Protein AF-A0A0C1REK9-F1 (afdb_monomer)

Radius of gyration: 15.08 Å; Cα contacts (8 Å, |Δi|>4): 57; chains: 1; bounding box: 39×24×37 Å

Organism: NCBI:txid1479485

Nearest PDB structures (foldseek):
  5jy7-assembly2_P  TM=4.029E-01  e=9.003E+00  Mycolicibacterium smegmatis MC2 155

Structure (mmCIF, N/CA/C/O backbone):
data_AF-A0A0C1REK9-F1
#
_entry.id   AF-A0A0C1REK9-F1
#
loop_
_atom_site.group_PDB
_atom_site.id
_atom_site.type_symbol
_atom_site.label_atom_id
_atom_site.label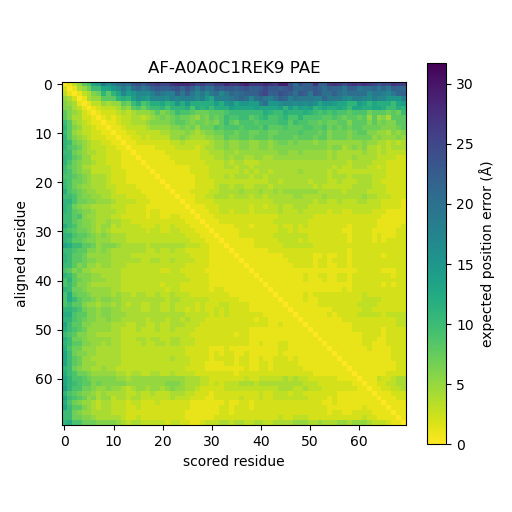_alt_id
_atom_site.label_comp_id
_atom_site.label_asym_id
_atom_site.label_entity_id
_atom_site.label_seq_id
_atom_site.pdbx_PDB_ins_code
_atom_site.Cartn_x
_atom_site.Cartn_y
_atom_site.Cartn_z
_atom_site.occupancy
_atom_site.B_iso_or_equiv
_atom_site.auth_seq_id
_atom_site.auth_comp_id
_atom_site.auth_asym_id
_atom_site.auth_atom_id
_atom_site.pdbx_PDB_model_num
ATOM 1 N N . MET A 1 1 ? 24.055 9.172 14.210 1.00 61.75 1 MET A N 1
ATOM 2 C CA . MET A 1 1 ? 22.654 8.916 13.822 1.00 61.75 1 MET A CA 1
ATOM 3 C C . MET A 1 1 ? 22.079 8.029 14.910 1.00 61.75 1 MET A C 1
ATOM 5 O O . MET A 1 1 ? 22.663 6.984 15.145 1.00 61.75 1 MET A O 1
ATOM 9 N N . ALA A 1 2 ? 21.099 8.502 15.682 1.00 57.75 2 ALA A N 1
ATOM 10 C CA . ALA A 1 2 ? 20.511 7.696 16.753 1.00 57.75 2 ALA A CA 1
ATOM 11 C C . ALA A 1 2 ? 19.465 6.757 16.144 1.00 57.75 2 ALA A C 1
ATOM 13 O O . ALA A 1 2 ? 18.617 7.221 15.381 1.00 57.75 2 ALA A O 1
ATOM 14 N N . ASP A 1 3 ? 19.531 5.466 16.458 1.00 69.31 3 ASP A N 1
ATOM 15 C CA . ASP A 1 3 ? 18.511 4.509 16.036 1.00 69.31 3 ASP A CA 1
ATOM 16 C C . ASP A 1 3 ? 17.190 4.810 16.753 1.00 69.31 3 ASP A C 1
ATOM 18 O O . ASP A 1 3 ? 17.065 4.669 17.971 1.00 69.31 3 ASP A O 1
ATOM 22 N N . LEU A 1 4 ? 16.188 5.247 15.987 1.00 79.44 4 LEU A N 1
ATOM 23 C CA . LEU A 1 4 ? 14.829 5.485 16.468 1.00 79.44 4 LEU A CA 1
ATOM 24 C C . LEU A 1 4 ? 14.054 4.164 16.460 1.00 79.44 4 LEU A C 1
ATOM 26 O O . LEU A 1 4 ? 13.214 3.917 15.596 1.00 79.44 4 LEU A O 1
ATOM 30 N N . LEU A 1 5 ? 14.351 3.289 17.422 1.00 82.44 5 LEU A N 1
ATOM 31 C CA . LEU A 1 5 ? 13.564 2.075 17.625 1.00 82.44 5 LEU A CA 1
ATOM 32 C C . LEU A 1 5 ? 12.189 2.445 18.199 1.00 82.44 5 LEU A C 1
ATOM 34 O O . LEU A 1 5 ? 12.052 2.766 19.380 1.00 82.44 5 LEU A O 1
ATOM 38 N N . VAL A 1 6 ? 11.157 2.389 17.354 1.00 82.00 6 VAL A N 1
ATOM 39 C CA . VAL A 1 6 ? 9.758 2.624 17.736 1.00 82.00 6 VAL A CA 1
ATOM 40 C C . VAL A 1 6 ? 9.045 1.288 17.943 1.00 82.00 6 VAL A C 1
ATOM 42 O O . VAL A 1 6 ? 9.108 0.388 17.106 1.00 82.00 6 VAL A O 1
ATOM 45 N N . LYS A 1 7 ? 8.325 1.159 19.062 1.00 88.31 7 LYS A N 1
ATOM 46 C CA . LYS A 1 7 ? 7.474 -0.004 19.352 1.00 88.31 7 LYS A CA 1
ATOM 47 C C . LYS A 1 7 ? 6.211 0.056 18.489 1.00 88.31 7 LYS A C 1
ATOM 49 O O . LYS A 1 7 ? 5.225 0.661 18.895 1.00 88.31 7 LYS A O 1
ATOM 54 N N . LEU A 1 8 ? 6.234 -0.575 17.314 1.00 87.12 8 LEU A N 1
ATOM 55 C CA . LEU A 1 8 ? 5.106 -0.551 16.367 1.00 87.12 8 LEU A CA 1
ATOM 56 C C . LEU A 1 8 ? 3.801 -1.116 16.953 1.00 87.12 8 LEU A C 1
ATOM 58 O O . LEU A 1 8 ? 2.725 -0.661 16.591 1.00 87.12 8 LEU A O 1
ATOM 62 N N . TYR A 1 9 ? 3.881 -2.050 17.903 1.00 88.19 9 TYR A N 1
ATOM 63 C CA . TYR A 1 9 ? 2.707 -2.595 18.599 1.00 88.19 9 TYR A CA 1
ATOM 64 C C . TYR A 1 9 ? 2.043 -1.609 19.575 1.00 88.19 9 TYR A C 1
ATOM 66 O O . TYR A 1 9 ? 0.944 -1.876 20.045 1.00 88.19 9 TYR A O 1
ATOM 74 N N . ASN A 1 10 ? 2.692 -0.482 19.886 1.00 91.69 10 ASN A N 1
ATOM 75 C CA . ASN A 1 10 ? 2.094 0.603 20.665 1.00 91.69 10 ASN A CA 1
ATOM 76 C C . ASN A 1 10 ? 1.405 1.649 19.775 1.00 91.69 10 ASN A C 1
ATOM 78 O O . ASN A 1 10 ? 0.931 2.660 20.296 1.00 91.69 10 ASN A O 1
ATOM 82 N N . LEU A 1 11 ? 1.393 1.467 18.448 1.00 90.25 11 LEU A N 1
ATOM 83 C CA . LEU A 1 11 ? 0.691 2.391 17.566 1.00 90.25 11 LEU A CA 1
ATOM 84 C C . LEU A 1 11 ? -0.816 2.358 17.863 1.00 90.25 11 LEU A C 1
ATOM 86 O O . LEU A 1 11 ? -1.374 1.278 18.073 1.00 90.25 11 LEU A O 1
ATOM 90 N N . PRO A 1 12 ? -1.482 3.525 17.888 1.00 91.81 12 PRO A N 1
ATOM 91 C CA . PRO A 1 12 ? -2.928 3.572 18.022 1.00 91.81 12 PRO A CA 1
ATOM 92 C C . PRO A 1 12 ? -3.594 2.928 16.803 1.00 91.81 12 PRO A C 1
ATOM 94 O O . PRO A 1 12 ? -3.018 2.879 15.714 1.00 91.81 12 PRO A O 1
ATOM 97 N N . ASP A 1 13 ? -4.835 2.480 16.982 1.00 91.94 13 ASP A N 1
ATOM 98 C CA . ASP A 1 13 ? -5.653 1.980 15.881 1.00 91.94 13 ASP A CA 1
ATOM 99 C C . ASP A 1 13 ? -5.786 3.046 14.776 1.00 91.94 13 ASP A C 1
ATOM 101 O O . ASP A 1 13 ? -6.088 4.214 15.039 1.00 91.94 13 ASP A O 1
ATOM 105 N N . ALA A 1 14 ? -5.548 2.636 13.528 1.00 91.56 14 ALA A N 1
ATOM 106 C CA . ALA A 1 14 ? -5.639 3.498 12.358 1.00 91.56 14 ALA A CA 1
ATOM 107 C C . ALA A 1 14 ? -7.093 3.722 11.895 1.00 91.56 14 ALA A C 1
ATOM 109 O O . ALA A 1 14 ? -7.364 4.659 11.139 1.00 91.56 14 ALA A O 1
ATOM 110 N N . THR A 1 15 ? -8.035 2.889 12.352 1.00 94.31 15 THR A N 1
ATOM 111 C CA . THR A 1 15 ? -9.445 2.890 11.931 1.00 94.31 15 THR A CA 1
ATOM 112 C C . THR A 1 15 ? -10.116 4.271 11.994 1.00 94.31 15 THR A C 1
ATOM 114 O O . THR A 1 15 ? -10.756 4.640 11.007 1.00 94.31 15 THR A O 1
ATOM 117 N N . PRO A 1 16 ? -9.945 5.096 13.051 1.00 96.12 16 PRO A N 1
ATOM 118 C CA . PRO A 1 16 ? -10.560 6.425 13.105 1.00 96.12 16 PRO A CA 1
ATOM 119 C C . PRO A 1 16 ? -10.067 7.371 12.001 1.00 96.12 16 PRO A C 1
ATOM 121 O O . PRO A 1 16 ? -10.825 8.204 11.509 1.00 96.12 16 PRO A O 1
ATOM 124 N N . TYR A 1 17 ? -8.803 7.248 11.586 1.00 94.62 17 TYR A N 1
ATOM 125 C CA . TYR A 1 17 ? -8.250 8.053 10.494 1.00 94.62 17 TYR A CA 1
ATOM 126 C C . TYR A 1 17 ? -8.804 7.597 9.142 1.00 94.62 17 TYR A C 1
ATOM 128 O O . TYR A 1 17 ? -9.182 8.427 8.318 1.00 94.62 17 TYR A O 1
ATOM 136 N N . LEU A 1 18 ? -8.922 6.282 8.940 1.00 95.62 18 LEU A N 1
ATOM 137 C CA . LEU A 1 18 ? -9.512 5.706 7.730 1.00 95.62 18 LEU A CA 1
ATOM 138 C C . LEU A 1 18 ? -11.003 6.053 7.588 1.00 95.62 18 LEU A C 1
ATOM 140 O O . LEU A 1 18 ? -11.473 6.291 6.478 1.00 95.62 18 LEU A O 1
ATOM 144 N N . GLN A 1 19 ? -11.744 6.121 8.697 1.00 96.50 19 GLN A N 1
ATOM 145 C CA . GLN A 1 19 ? -13.148 6.544 8.701 1.00 96.50 19 GLN A CA 1
ATOM 146 C C . GLN A 1 19 ? -13.307 8.005 8.269 1.00 96.50 19 GLN A C 1
ATOM 148 O O . GLN A 1 19 ? -14.128 8.283 7.401 1.00 96.50 19 GLN A O 1
ATOM 153 N N . LYS A 1 20 ? -12.468 8.914 8.781 1.00 96.69 20 LYS A N 1
ATOM 154 C CA . LYS A 1 20 ? -12.472 10.326 8.360 1.00 96.69 20 LYS A CA 1
ATOM 155 C C . LYS A 1 20 ? -12.193 10.501 6.867 1.00 96.69 20 LYS A C 1
ATOM 157 O O . LYS A 1 20 ? -12.834 11.315 6.216 1.00 96.69 20 LY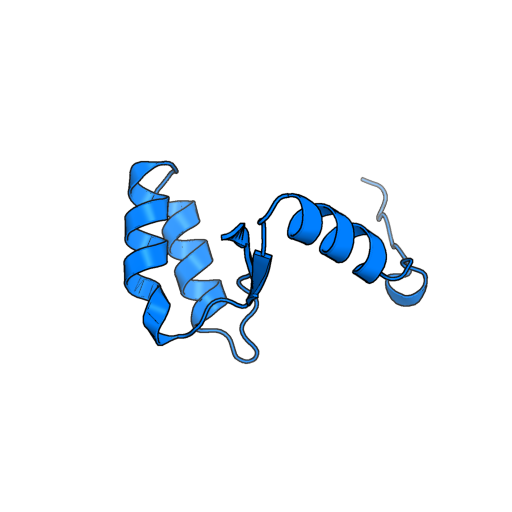S A O 1
ATOM 162 N N . LEU A 1 21 ? -11.261 9.725 6.309 1.00 96.88 21 LEU A N 1
ATOM 163 C CA . LEU A 1 21 ? -11.011 9.731 4.862 1.00 96.88 21 LEU A CA 1
ATOM 164 C C . LEU A 1 21 ? -12.240 9.237 4.088 1.00 96.88 21 LEU A C 1
ATOM 166 O O . LEU A 1 21 ? -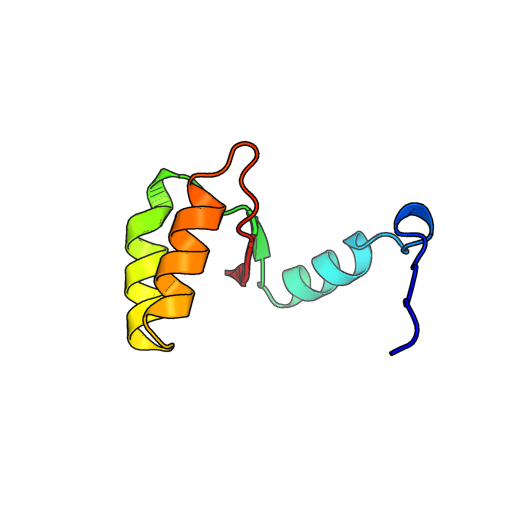12.640 9.851 3.102 1.00 96.88 21 LEU A O 1
ATOM 170 N N . ARG A 1 22 ? -12.907 8.189 4.583 1.00 96.31 22 ARG A N 1
ATOM 171 C CA . ARG A 1 22 ? -14.129 7.663 3.967 1.00 96.31 22 ARG A CA 1
ATOM 172 C C . ARG A 1 22 ? -15.283 8.667 3.984 1.00 96.31 22 ARG A C 1
ATOM 174 O O . ARG A 1 22 ? -16.017 8.740 3.005 1.00 96.31 22 ARG A O 1
ATOM 181 N N . GLU A 1 23 ? -15.428 9.459 5.046 1.00 97.31 23 GLU A N 1
ATOM 182 C CA . GLU A 1 23 ? -16.397 10.571 5.107 1.00 97.31 23 GLU A CA 1
ATOM 183 C C . GLU A 1 23 ? -16.149 11.612 4.001 1.00 97.31 23 GLU A C 1
ATOM 185 O O . GLU A 1 23 ? -17.083 12.252 3.525 1.00 97.31 23 GLU A O 1
ATOM 190 N N . GLN A 1 24 ? -14.902 11.731 3.539 1.00 97.19 2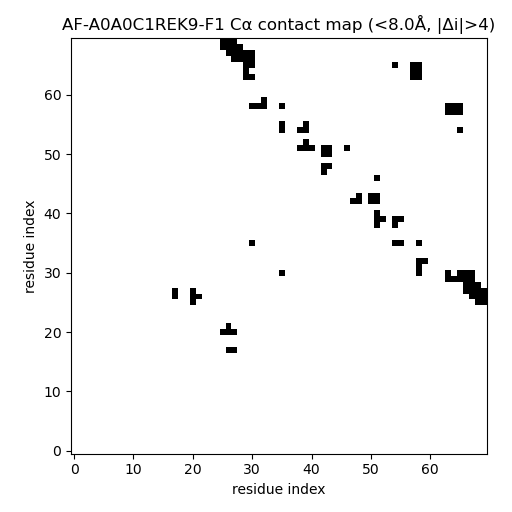4 GLN A N 1
ATOM 191 C CA . GLN A 1 24 ? -14.490 12.576 2.415 1.00 97.19 24 GLN A CA 1
ATOM 192 C C . GLN A 1 24 ? -14.510 11.839 1.067 1.00 97.19 24 GLN A C 1
ATOM 194 O O . GLN A 1 24 ? -13.990 12.351 0.080 1.00 97.19 24 GLN A O 1
ATOM 199 N N . SER A 1 25 ? -15.119 10.650 1.006 1.00 96.88 25 SER A N 1
ATOM 200 C CA . SER A 1 25 ? -15.131 9.766 -0.169 1.00 96.88 25 SER A CA 1
ATOM 201 C C . SER A 1 25 ? -13.744 9.298 -0.633 1.00 96.88 25 SER A C 1
ATOM 203 O O . SER A 1 25 ? -13.596 8.936 -1.794 1.00 96.88 25 SER A O 1
ATOM 205 N N . LEU A 1 26 ? -12.750 9.267 0.263 1.00 97.25 26 LEU A N 1
ATOM 206 C CA . LEU A 1 26 ? -11.411 8.730 0.005 1.00 97.25 26 LEU A CA 1
ATOM 207 C C . LEU A 1 26 ? -11.252 7.342 0.636 1.00 97.25 26 LEU A C 1
ATOM 209 O O . LEU A 1 26 ? -11.418 7.161 1.846 1.00 97.25 26 LEU A O 1
ATOM 213 N N . TYR A 1 27 ? -10.878 6.357 -0.175 1.00 96.06 27 TYR A N 1
ATOM 214 C CA . TYR A 1 27 ? -10.747 4.963 0.234 1.00 96.06 27 TYR A CA 1
ATOM 215 C C . TYR A 1 27 ? -9.297 4.505 0.141 1.00 96.06 27 TYR A C 1
ATOM 217 O O . TYR A 1 27 ? -8.746 4.357 -0.947 1.00 96.06 27 TYR A O 1
ATOM 225 N N . VAL A 1 28 ? -8.690 4.211 1.292 1.00 96.38 28 VAL A N 1
ATOM 226 C CA . VAL A 1 28 ? -7.351 3.613 1.350 1.00 96.38 28 VAL A CA 1
ATOM 227 C C . VAL A 1 28 ? -7.471 2.093 1.386 1.00 96.38 28 VAL A C 1
ATOM 229 O O . VAL A 1 28 ? -8.138 1.541 2.265 1.00 96.38 28 VAL A O 1
ATOM 232 N N . ARG A 1 29 ? -6.818 1.408 0.445 1.00 95.44 29 ARG A N 1
ATOM 233 C CA . ARG A 1 29 ? -6.802 -0.062 0.360 1.00 95.44 29 ARG A CA 1
ATOM 234 C C . ARG A 1 29 ? -5.513 -0.581 -0.262 1.00 95.44 29 ARG A C 1
ATOM 236 O O . ARG A 1 29 ? -4.789 0.172 -0.905 1.00 95.44 29 ARG A O 1
ATOM 243 N N . GLN A 1 30 ? -5.256 -1.879 -0.118 1.00 96.56 30 GLN A N 1
ATOM 244 C CA . GLN A 1 30 ? -4.222 -2.537 -0.912 1.00 96.56 30 GLN A CA 1
ATOM 245 C C . GLN A 1 30 ? -4.580 -2.493 -2.404 1.00 96.56 30 GLN A C 1
ATOM 247 O O . GLN A 1 30 ? -5.754 -2.577 -2.793 1.00 96.56 30 GLN A O 1
ATOM 252 N N . ALA A 1 31 ? -3.554 -2.356 -3.234 1.00 97.25 31 ALA A N 1
ATOM 253 C CA . ALA A 1 31 ? -3.678 -2.534 -4.671 1.00 97.25 31 ALA A CA 1
ATOM 254 C C . ALA A 1 31 ? -4.007 -3.997 -5.002 1.00 97.25 31 ALA A C 1
ATOM 256 O O . ALA A 1 31 ? -3.584 -4.921 -4.305 1.00 97.25 31 ALA A O 1
ATOM 257 N N . HIS A 1 32 ? -4.742 -4.212 -6.087 1.00 96.12 32 HIS A N 1
ATOM 258 C CA . HIS A 1 32 ? -4.996 -5.538 -6.631 1.00 96.12 32 HIS A CA 1
ATOM 259 C C . HIS A 1 32 ? -3.957 -5.871 -7.722 1.00 96.12 32 HIS A C 1
ATOM 261 O O . HIS A 1 32 ? -3.587 -4.978 -8.486 1.00 96.12 32 HIS A O 1
ATOM 267 N N . PRO A 1 33 ? -3.518 -7.137 -7.894 1.00 96.19 33 PRO A N 1
ATOM 268 C CA . PRO A 1 33 ? -2.540 -7.500 -8.930 1.00 96.19 33 PRO A CA 1
ATOM 269 C C . PRO A 1 33 ? -2.944 -7.064 -10.345 1.00 96.19 33 PRO A C 1
ATOM 271 O O . PRO A 1 33 ? -2.117 -6.610 -11.133 1.00 96.19 33 PRO A O 1
ATOM 274 N N . GLY A 1 34 ? -4.244 -7.141 -10.653 1.00 96.44 34 GLY A N 1
ATOM 275 C CA . GLY A 1 34 ? -4.805 -6.694 -11.935 1.00 96.44 34 GLY A CA 1
ATOM 276 C C . GLY A 1 34 ? -4.709 -5.183 -12.186 1.00 96.44 34 GLY A C 1
ATOM 277 O O . GLY A 1 34 ? -4.852 -4.747 -13.324 1.00 96.44 34 GLY A O 1
ATOM 278 N N . GLU A 1 35 ? -4.436 -4.382 -11.155 1.00 96.62 35 GLU A N 1
ATOM 279 C CA . GLU A 1 35 ? -4.303 -2.925 -11.252 1.00 96.62 35 GLU A CA 1
ATOM 280 C C . GLU A 1 35 ? -2.857 -2.474 -11.494 1.00 96.62 35 GLU A C 1
ATOM 282 O O . GLU A 1 35 ? -2.620 -1.283 -11.685 1.00 96.62 35 GLU A O 1
ATOM 287 N N . LYS A 1 36 ? -1.885 -3.401 -11.529 1.00 97.31 36 LYS A N 1
ATOM 288 C CA . LYS A 1 36 ? -0.456 -3.069 -11.642 1.00 97.31 36 LYS A CA 1
ATOM 289 C C . LYS A 1 36 ? -0.172 -2.059 -12.754 1.00 97.31 36 LYS A C 1
ATOM 291 O O . LYS A 1 36 ? 0.437 -1.027 -12.502 1.00 97.31 36 LYS A O 1
ATOM 296 N N . ARG A 1 37 ? -0.654 -2.349 -13.967 1.00 97.56 37 ARG A N 1
ATOM 297 C CA . ARG A 1 37 ? -0.384 -1.529 -15.154 1.00 97.56 37 ARG A CA 1
ATOM 298 C C . ARG A 1 37 ? -1.029 -0.146 -15.070 1.00 97.56 37 ARG A C 1
ATOM 300 O O . ARG A 1 37 ? -0.370 0.840 -15.366 1.00 97.56 37 ARG A O 1
ATOM 307 N N . ILE A 1 38 ? -2.295 -0.063 -14.655 1.00 97.88 38 ILE A N 1
ATOM 308 C CA . ILE A 1 38 ? -2.985 1.233 -14.564 1.00 97.88 38 ILE A CA 1
ATOM 309 C C . ILE A 1 38 ? -2.367 2.115 -13.470 1.00 97.88 38 ILE A C 1
ATOM 311 O O . ILE A 1 38 ? -2.221 3.318 -13.670 1.00 97.88 38 ILE A O 1
ATOM 315 N N . ILE A 1 39 ? -1.935 1.520 -12.352 1.00 97.69 39 ILE A N 1
ATOM 316 C CA . ILE A 1 39 ? -1.238 2.246 -11.287 1.00 97.69 39 ILE A CA 1
ATOM 317 C C . ILE A 1 39 ? 0.132 2.726 -11.776 1.00 97.69 39 ILE A C 1
ATOM 319 O O . ILE A 1 39 ? 0.441 3.904 -11.615 1.00 97.69 39 ILE A O 1
ATOM 323 N N . SER A 1 40 ? 0.949 1.863 -12.389 1.00 97.75 40 SER A N 1
ATOM 324 C CA . SER A 1 40 ? 2.294 2.263 -12.818 1.00 97.75 40 SER A CA 1
ATOM 325 C C . SER A 1 40 ? 2.271 3.306 -13.938 1.00 97.75 40 SER A C 1
ATOM 327 O O . SER A 1 40 ? 3.019 4.280 -13.864 1.00 97.75 40 SER A O 1
ATOM 329 N N . GLU A 1 41 ? 1.353 3.191 -14.902 1.00 98.12 41 GLU A N 1
ATOM 330 C CA . GLU A 1 41 ? 1.126 4.208 -15.939 1.00 98.12 41 GLU A CA 1
ATOM 331 C C . GLU A 1 41 ? 0.715 5.560 -15.332 1.00 98.12 41 GLU A C 1
ATOM 333 O O . GLU A 1 41 ? 1.272 6.593 -15.707 1.00 98.12 41 GLU A O 1
ATOM 338 N N . TRP A 1 42 ? -0.210 5.572 -14.364 1.00 97.94 42 TRP A N 1
ATOM 339 C CA . TRP A 1 42 ? -0.616 6.805 -13.682 1.00 97.94 42 TRP A CA 1
ATOM 340 C C . TRP A 1 42 ? 0.540 7.429 -12.891 1.00 97.94 42 TRP A C 1
ATOM 342 O O . TRP A 1 42 ? 0.752 8.641 -12.960 1.00 97.94 42 TRP A O 1
ATOM 352 N N . VAL A 1 43 ? 1.331 6.617 -12.180 1.00 98.06 43 VAL A N 1
ATOM 353 C CA . VAL A 1 43 ? 2.492 7.106 -11.422 1.00 98.06 43 VAL A CA 1
ATOM 354 C C . VAL A 1 43 ? 3.532 7.715 -12.361 1.00 98.06 43 VAL A C 1
ATOM 356 O O . VAL A 1 43 ? 4.025 8.799 -12.069 1.00 98.06 43 VAL A O 1
ATOM 359 N N . LEU A 1 44 ? 3.819 7.096 -13.511 1.00 97.81 44 LEU A N 1
ATOM 360 C CA . LEU A 1 44 ? 4.763 7.635 -14.503 1.00 97.81 44 LEU A CA 1
ATOM 361 C C . LEU A 1 44 ? 4.349 8.996 -15.075 1.00 97.81 44 LEU A C 1
ATOM 363 O O . LEU A 1 44 ? 5.212 9.773 -15.476 1.00 97.81 44 LEU A O 1
ATOM 367 N N . GLN A 1 45 ? 3.049 9.296 -15.122 1.00 98.25 45 GLN A N 1
ATOM 368 C CA . GLN A 1 45 ? 2.552 10.590 -15.602 1.00 98.25 45 GLN A CA 1
ATOM 369 C C . GLN A 1 45 ? 2.778 11.728 -14.596 1.00 98.25 45 GLN A C 1
ATOM 371 O O . GLN A 1 45 ? 2.833 12.888 -14.999 1.00 98.25 45 GLN A O 1
ATOM 376 N N . HIS A 1 46 ? 2.913 11.413 -13.304 1.00 97.94 46 HIS A N 1
ATOM 377 C CA . HIS A 1 46 ? 2.943 12.407 -12.223 1.00 97.94 46 HIS A CA 1
ATOM 378 C C . HIS A 1 46 ? 4.256 12.403 -11.422 1.00 97.94 46 HIS A C 1
ATOM 380 O O . HIS A 1 46 ? 4.564 13.382 -10.743 1.00 97.94 46 HIS A O 1
ATOM 386 N N . PHE A 1 47 ? 5.038 11.323 -11.496 1.00 97.75 47 PHE A N 1
ATOM 387 C CA . PHE A 1 47 ? 6.216 11.073 -10.667 1.00 97.75 47 PHE A CA 1
ATOM 388 C C . PHE A 1 47 ? 7.366 10.443 -11.473 1.00 97.75 47 PHE A C 1
ATOM 390 O O . PHE A 1 47 ? 7.155 9.920 -12.569 1.00 97.75 47 PHE A O 1
ATOM 397 N N . PRO A 1 48 ? 8.604 10.455 -10.941 1.00 98.19 48 PRO A N 1
ATOM 398 C CA . PRO A 1 48 ? 9.744 9.826 -11.599 1.00 98.19 48 PRO A CA 1
ATOM 399 C C . PRO A 1 48 ? 9.564 8.319 -11.808 1.00 98.19 48 PRO A C 1
ATOM 401 O O . PRO A 1 48 ? 8.913 7.632 -11.020 1.00 98.19 48 PRO A O 1
ATOM 404 N N . GLN A 1 49 ? 10.264 7.777 -12.806 1.00 98.00 49 GLN A N 1
ATOM 405 C CA . GLN A 1 49 ? 10.238 6.349 -13.139 1.00 98.00 49 GLN A CA 1
ATOM 406 C C . GLN A 1 49 ? 10.529 5.425 -11.949 1.00 98.00 49 GLN A C 1
ATOM 408 O O . GLN A 1 49 ? 9.926 4.360 -11.830 1.00 98.00 49 GLN A O 1
ATOM 413 N N . SER A 1 50 ? 11.417 5.833 -11.040 1.00 97.88 50 SER A N 1
ATOM 414 C CA . SER A 1 50 ? 11.752 5.052 -9.846 1.00 97.88 50 SER A CA 1
ATOM 415 C C . SER A 1 50 ? 10.545 4.782 -8.941 1.00 97.88 50 SER A C 1
ATOM 417 O O . SER A 1 50 ? 10.502 3.740 -8.290 1.00 97.88 50 SER A O 1
ATOM 419 N N . TRP A 1 51 ? 9.550 5.672 -8.919 1.00 98.06 51 TRP A N 1
ATOM 420 C CA . TRP A 1 51 ? 8.337 5.492 -8.121 1.00 98.06 51 TRP A CA 1
ATOM 421 C C . TRP A 1 51 ? 7.411 4.454 -8.743 1.00 98.06 51 TRP A C 1
ATOM 423 O O . TRP A 1 51 ? 6.906 3.591 -8.032 1.00 98.06 51 TRP A O 1
ATOM 433 N N . ALA A 1 52 ? 7.248 4.479 -10.067 1.00 98.12 52 ALA A N 1
ATOM 434 C CA . ALA A 1 52 ? 6.448 3.484 -10.774 1.00 98.12 52 ALA A CA 1
ATOM 435 C C . ALA A 1 52 ? 7.024 2.072 -10.596 1.00 98.12 52 ALA A C 1
ATOM 437 O O . ALA A 1 52 ? 6.290 1.154 -10.243 1.00 98.12 52 ALA A O 1
ATOM 438 N N . VAL A 1 53 ? 8.349 1.926 -10.725 1.00 97.81 53 VAL A N 1
ATOM 439 C CA . VAL A 1 53 ? 9.052 0.658 -10.454 1.00 97.81 53 VAL A CA 1
ATOM 440 C C . VAL A 1 53 ? 8.848 0.211 -9.001 1.00 97.81 53 VAL A C 1
ATOM 442 O O . VAL A 1 53 ? 8.602 -0.965 -8.743 1.00 97.81 53 VAL A O 1
ATOM 445 N N . GLY A 1 54 ? 8.902 1.142 -8.042 1.00 97.69 54 GLY A N 1
ATOM 446 C CA . GLY A 1 54 ? 8.625 0.848 -6.634 1.00 97.69 54 GLY A CA 1
ATOM 447 C C . GLY A 1 54 ? 7.195 0.352 -6.393 1.00 97.69 54 GLY A C 1
ATOM 448 O O . GLY A 1 54 ? 6.997 -0.606 -5.644 1.00 97.69 54 GLY A O 1
ATOM 449 N N . CYS A 1 55 ? 6.205 0.958 -7.053 1.00 97.81 55 CYS A N 1
ATOM 450 C CA . CYS A 1 55 ? 4.815 0.506 -7.007 1.00 97.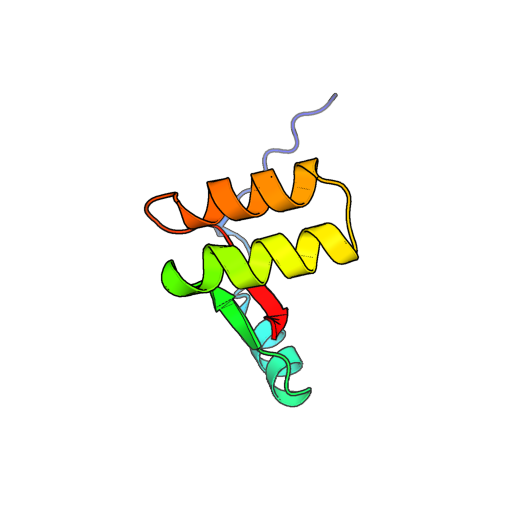81 55 CYS A CA 1
ATOM 451 C C . CYS A 1 55 ? 4.656 -0.897 -7.601 1.00 97.81 55 CYS A C 1
ATOM 453 O O . CYS A 1 55 ? 4.036 -1.743 -6.964 1.00 97.81 55 CYS A O 1
ATOM 455 N N . GLU A 1 56 ? 5.241 -1.172 -8.771 1.00 97.94 56 GLU A N 1
ATOM 456 C CA . GLU A 1 56 ? 5.194 -2.502 -9.393 1.00 97.94 56 GLU A CA 1
ATOM 457 C C . GLU A 1 56 ? 5.783 -3.572 -8.468 1.00 97.94 56 GLU A C 1
ATOM 459 O O . GLU A 1 56 ? 5.119 -4.569 -8.187 1.00 97.94 56 GLU A O 1
ATOM 464 N N . TYR A 1 57 ? 6.962 -3.314 -7.896 1.00 97.94 57 TYR A N 1
ATOM 465 C CA . TYR A 1 57 ? 7.595 -4.224 -6.942 1.00 97.94 57 TYR A CA 1
ATOM 466 C C . TYR A 1 57 ? 6.726 -4.473 -5.696 1.00 97.94 57 TYR A C 1
ATOM 468 O O . TYR A 1 57 ? 6.595 -5.606 -5.233 1.00 97.94 57 TYR A O 1
ATOM 476 N N . ALA A 1 58 ? 6.093 -3.428 -5.154 1.00 97.88 58 ALA A N 1
ATOM 477 C CA . ALA A 1 58 ? 5.217 -3.546 -3.989 1.00 97.88 58 ALA A CA 1
ATOM 478 C C . ALA A 1 58 ? 3.903 -4.298 -4.283 1.00 97.88 58 ALA A C 1
ATOM 480 O O . ALA A 1 58 ? 3.315 -4.867 -3.359 1.00 97.88 58 ALA A O 1
ATOM 481 N N . ILE A 1 59 ? 3.438 -4.292 -5.539 1.00 97.88 59 ILE A N 1
ATOM 482 C CA . ILE A 1 59 ? 2.254 -5.034 -6.005 1.00 97.88 59 I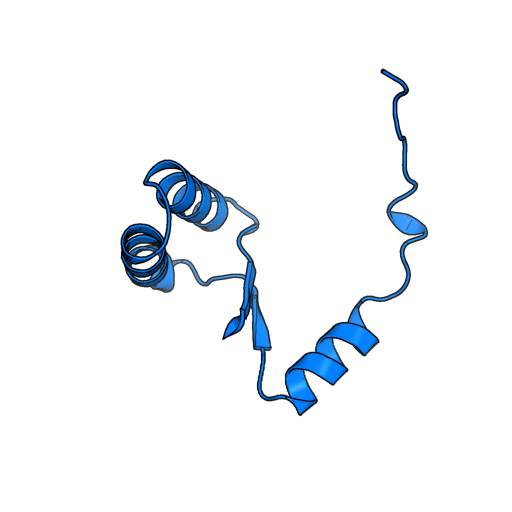LE A CA 1
ATOM 483 C C . ILE A 1 59 ? 2.581 -6.510 -6.265 1.00 97.88 59 ILE A C 1
ATOM 485 O O . ILE A 1 59 ? 1.734 -7.367 -6.044 1.00 97.88 59 ILE A O 1
ATOM 489 N N . GLU A 1 60 ? 3.797 -6.821 -6.711 1.00 97.00 60 GLU A N 1
ATOM 490 C CA . GLU A 1 60 ? 4.237 -8.196 -7.005 1.00 97.00 60 GLU A CA 1
ATOM 491 C C . GLU A 1 60 ? 4.657 -8.993 -5.761 1.00 97.00 60 GLU A C 1
ATOM 493 O O . GLU A 1 60 ? 4.896 -10.199 -5.835 1.00 97.00 60 GLU A O 1
ATOM 498 N N . ARG A 1 61 ? 4.749 -8.331 -4.607 1.00 96.38 61 ARG A N 1
ATOM 499 C CA . ARG A 1 61 ? 5.103 -8.955 -3.334 1.00 96.38 61 ARG A CA 1
ATOM 500 C C . ARG A 1 61 ? 3.931 -9.767 -2.764 1.00 96.38 61 ARG A C 1
ATOM 502 O O . ARG A 1 61 ? 2.777 -9.373 -2.893 1.00 96.38 61 ARG A O 1
ATOM 509 N N . ASP A 1 62 ? 4.245 -10.852 -2.054 1.00 94.31 62 ASP A N 1
ATOM 510 C CA . ASP A 1 62 ? 3.277 -11.646 -1.287 1.00 94.31 62 ASP A CA 1
ATOM 511 C C . ASP A 1 62 ? 3.620 -11.607 0.224 1.00 94.31 62 ASP A C 1
ATOM 513 O O . ASP A 1 62 ? 4.684 -12.097 0.619 1.00 94.31 62 ASP A O 1
ATOM 517 N N . PRO A 1 63 ? 2.802 -10.966 1.087 1.00 94.25 63 PRO A N 1
ATOM 518 C CA . PRO A 1 63 ? 1.582 -10.230 0.755 1.00 94.25 63 PRO A CA 1
ATOM 519 C C . PRO A 1 63 ? 1.878 -8.881 0.080 1.00 94.25 63 PRO A C 1
ATOM 521 O O . PRO A 1 63 ? 2.933 -8.274 0.302 1.00 94.25 63 PRO A O 1
ATOM 524 N N . ILE A 1 64 ? 0.899 -8.386 -0.684 1.00 97.38 64 ILE A N 1
ATOM 525 C CA . ILE A 1 64 ? 0.964 -7.091 -1.377 1.00 97.38 64 ILE A CA 1
ATOM 526 C C . ILE A 1 64 ? 1.194 -5.971 -0.363 1.00 97.38 64 ILE A C 1
ATOM 528 O O . ILE A 1 64 ? 0.437 -5.812 0.596 1.00 97.38 64 ILE A O 1
ATOM 532 N N . SER A 1 65 ? 2.222 -5.154 -0.589 1.00 97.06 65 SER A N 1
ATOM 533 C CA . SER A 1 65 ? 2.573 -4.036 0.297 1.00 97.06 65 SER A CA 1
ATOM 534 C C . SER A 1 65 ? 2.234 -2.663 -0.285 1.00 97.06 65 SER A C 1
ATOM 536 O O . SER A 1 65 ? 2.502 -1.649 0.355 1.00 97.06 65 SER A O 1
ATOM 538 N N . CYS A 1 66 ? 1.669 -2.607 -1.494 1.00 97.44 66 CYS A N 1
ATOM 539 C CA . CYS A 1 66 ? 1.222 -1.363 -2.113 1.00 97.44 66 CYS A CA 1
ATOM 540 C C . CYS A 1 66 ? -0.174 -0.979 -1.606 1.00 97.44 66 CYS A C 1
ATOM 542 O O . CYS A 1 66 ? -1.123 -1.747 -1.764 1.00 97.44 66 CYS A O 1
ATOM 544 N N . TYR A 1 67 ? -0.296 0.219 -1.032 1.00 96.94 67 TYR A N 1
ATOM 545 C CA . TYR A 1 67 ? -1.572 0.835 -0.674 1.00 96.94 67 T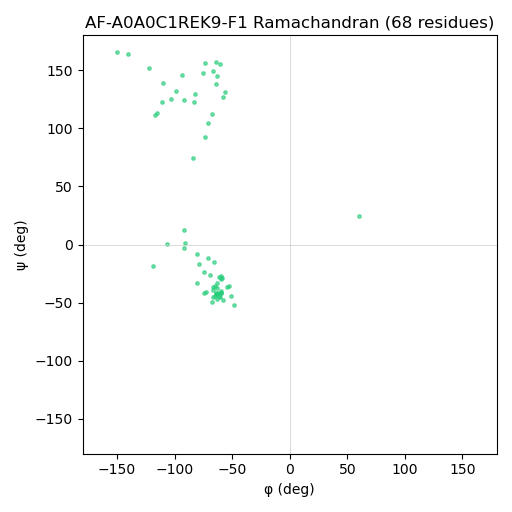YR A CA 1
ATOM 546 C C . TYR A 1 67 ? -1.843 2.019 -1.598 1.00 96.94 67 TYR A C 1
ATOM 548 O O . TYR A 1 67 ? -0.938 2.805 -1.876 1.00 96.94 67 TYR A O 1
ATOM 556 N N . ILE A 1 68 ? -3.090 2.156 -2.038 1.00 96.50 68 ILE A N 1
ATOM 557 C CA . ILE A 1 68 ? -3.566 3.272 -2.856 1.00 96.50 68 ILE A CA 1
ATOM 558 C C . ILE A 1 68 ? -4.729 3.975 -2.158 1.00 96.50 68 ILE A C 1
ATOM 560 O O . ILE A 1 68 ? -5.461 3.350 -1.387 1.00 96.50 68 ILE A O 1
ATOM 564 N N . ALA A 1 69 ? -4.888 5.267 -2.443 1.00 96.31 69 ALA A N 1
ATOM 565 C CA . ALA A 1 69 ? -6.055 6.056 -2.075 1.00 96.31 69 ALA A CA 1
ATOM 566 C C . ALA A 1 69 ? -6.823 6.400 -3.356 1.00 96.31 69 ALA A C 1
ATOM 568 O O . ALA A 1 69 ? -6.233 6.964 -4.279 1.00 96.31 69 ALA A O 1
ATOM 569 N N . VAL A 1 70 ? 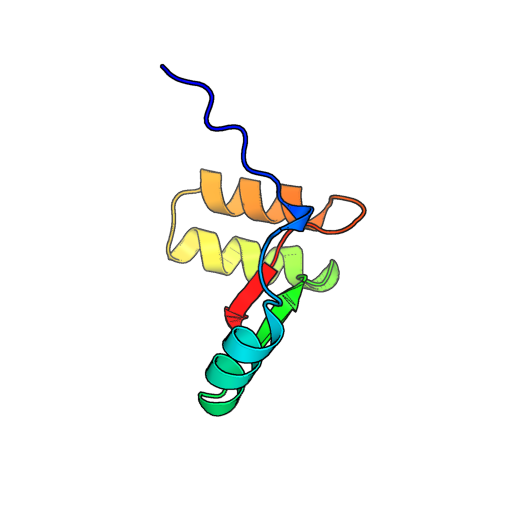-8.099 6.019 -3.414 1.00 93.25 70 VAL A N 1
ATOM 570 C CA . VAL A 1 70 ? -9.008 6.256 -4.549 1.00 93.25 70 VAL A CA 1
ATOM 571 C C . VAL A 1 70 ? -10.282 6.952 -4.109 1.00 93.25 70 VAL A C 1
ATOM 573 O O . VAL A 1 70 ? -10.643 6.804 -2.917 1.00 93.25 70 VAL A O 1
#

pLDDT: mean 94.03, std 7.71, range [57.75, 98.25]

Foldseek 3Di:
DDDPDDPPVPDDDCVVVQVVCVVVVKHKDFDALVCLVVVLVVCVVPHDNVVSVVQNVQNPDVVRNDIDID

Solvent-accessible surface area (ba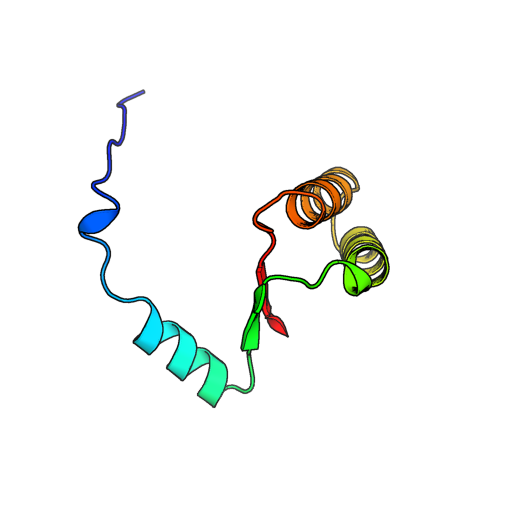ckbone atoms only — not comparable to full-atom values): 4296 Å² total; per-residue (Å²): 134,82,86,83,84,71,69,69,88,73,57,74,81,60,61,69,61,54,49,58,36,44,78,70,68,35,46,77,42,69,62,55,72,90,43,46,64,65,51,30,56,54,35,49,76,78,44,59,65,71,56,20,53,49,47,46,55,26,47,73,36,88,76,58,70,30,70,46,76,84

Mean predicted aligned error: 4.38 Å

Sequence (70 aa):
MADLLVKLYNLPDATPYLQKLREQSLYVRQAHPGEKRIISEWVLQHFPQSWAVGCEYAIERDPISCYIAV

Secondary structure (DSSP, 8-state):
-------GGGPPPSHHHHHHHHHTT--EEEPPGGGHHHHHHHHHHHS-HHHHHHHHHHHHSSS---EEE-